Protein AF-A0A7C3F7Q6-F1 (afdb_monomer_lite)

Radius of gyration: 16.51 Å; chains: 1; bounding box: 22×20×54 Å

Secondary structure (DSSP, 8-state):
--HHHHHHHHHHHTSGGGTT--S-----SSSTTT------PPP---

pLDDT: mean 88.66, std 14.04, range [59.34, 98.5]

Structure (mmCIF, N/CA/C/O backbone):
data_AF-A0A7C3F7Q6-F1
#
_entry.id   AF-A0A7C3F7Q6-F1
#
loop_
_atom_site.group_PDB
_atom_site.id
_atom_site.type_symbol
_atom_site.label_atom_id
_atom_site.label_alt_id
_atom_site.label_comp_id
_atom_site.label_asym_id
_atom_site.label_entity_id
_atom_site.label_seq_id
_atom_site.pdbx_PDB_ins_code
_atom_site.Cartn_x
_atom_site.Cartn_y
_atom_site.Cartn_z
_atom_site.occupancy
_atom_site.B_iso_or_equiv
_atom_site.auth_seq_id
_atom_site.auth_comp_id
_atom_site.auth_asym_id
_atom_site.auth_atom_id
_atom_site.pdbx_PDB_model_num
ATOM 1 N N . GLY A 1 1 ? 10.408 -2.800 -9.955 1.00 85.88 1 GLY A N 1
ATOM 2 C CA . GLY A 1 1 ? 9.472 -3.933 -10.121 1.00 85.88 1 GLY A CA 1
ATOM 3 C C . GLY A 1 1 ? 9.791 -5.078 -9.182 1.00 85.88 1 GLY A C 1
ATOM 4 O O . GLY A 1 1 ? 9.856 -6.221 -9.623 1.00 85.88 1 GLY A O 1
ATOM 5 N N . LYS A 1 2 ? 10.016 -4.783 -7.902 1.00 98.00 2 LYS A N 1
ATOM 6 C CA . LYS A 1 2 ? 10.177 -5.793 -6.853 1.00 98.00 2 LYS A CA 1
ATOM 7 C C . LYS A 1 2 ? 8.884 -5.865 -6.029 1.00 98.00 2 LYS A C 1
ATOM 9 O O . LYS A 1 2 ? 8.200 -4.847 -5.930 1.00 98.00 2 LYS A O 1
ATOM 14 N N . PRO A 1 3 ? 8.544 -7.009 -5.413 1.00 97.94 3 PRO A N 1
ATOM 15 C CA . PRO A 1 3 ? 7.311 -7.138 -4.630 1.00 97.94 3 PRO A CA 1
ATOM 16 C C . PRO A 1 3 ? 7.173 -6.108 -3.500 1.00 97.94 3 PRO A C 1
ATOM 18 O O . PRO A 1 3 ? 6.065 -5.672 -3.191 1.00 97.94 3 PRO A O 1
ATOM 21 N N . GLU A 1 4 ? 8.291 -5.686 -2.907 1.00 98.50 4 GLU A N 1
ATOM 22 C CA . GLU A 1 4 ? 8.306 -4.754 -1.778 1.00 98.50 4 GLU A CA 1
ATOM 23 C C . GLU A 1 4 ? 7.736 -3.379 -2.150 1.00 98.50 4 GLU A C 1
ATOM 25 O O . GLU A 1 4 ? 7.135 -2.720 -1.308 1.00 98.50 4 GLU A O 1
ATOM 30 N N . GLU A 1 5 ? 7.863 -2.960 -3.411 1.00 98.06 5 GLU A N 1
ATOM 31 C CA . GLU A 1 5 ? 7.344 -1.672 -3.889 1.00 98.06 5 GLU A CA 1
ATOM 32 C C . GLU A 1 5 ? 5.814 -1.602 -3.749 1.00 98.06 5 GLU A C 1
ATOM 34 O O . GLU A 1 5 ? 5.277 -0.597 -3.284 1.00 98.06 5 GLU A O 1
ATOM 39 N N . VAL A 1 6 ? 5.112 -2.696 -4.069 1.00 97.88 6 VAL A N 1
ATOM 40 C CA . VAL A 1 6 ? 3.656 -2.805 -3.879 1.00 97.88 6 VAL A CA 1
ATOM 41 C C . VAL A 1 6 ? 3.316 -2.973 -2.398 1.00 97.88 6 VAL A C 1
ATOM 43 O O . VAL A 1 6 ? 2.359 -2.371 -1.913 1.00 97.88 6 VAL A O 1
ATOM 46 N N . ALA A 1 7 ? 4.107 -3.758 -1.658 1.00 98.44 7 ALA A N 1
ATOM 47 C CA . ALA A 1 7 ? 3.871 -4.005 -0.237 1.00 98.44 7 ALA A CA 1
ATOM 48 C C . ALA A 1 7 ? 3.932 -2.716 0.597 1.00 98.44 7 ALA A C 1
ATOM 50 O O . ALA A 1 7 ? 3.087 -2.518 1.467 1.00 98.44 7 ALA A O 1
ATOM 51 N N . TYR A 1 8 ? 4.874 -1.813 0.312 1.00 98.50 8 TYR A N 1
ATOM 52 C CA . TYR A 1 8 ? 4.952 -0.522 0.999 1.00 98.50 8 TYR A CA 1
ATOM 53 C C . TYR A 1 8 ? 3.772 0.397 0.671 1.00 98.50 8 TYR A C 1
ATOM 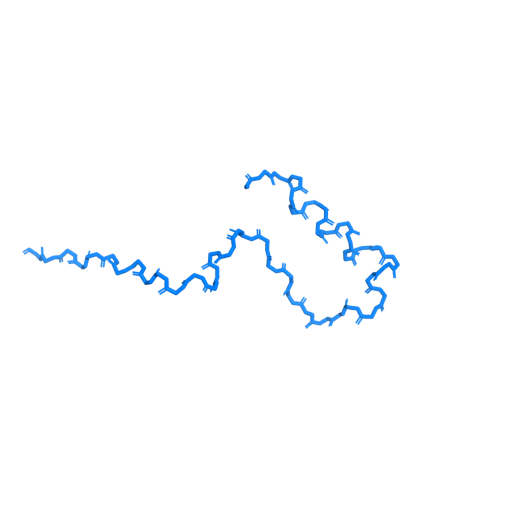55 O O . TYR A 1 8 ? 3.263 1.063 1.570 1.00 98.50 8 TYR A O 1
ATOM 63 N N . ALA A 1 9 ? 3.296 0.412 -0.578 1.00 98.12 9 ALA A N 1
ATOM 64 C CA . ALA A 1 9 ? 2.106 1.179 -0.947 1.00 98.12 9 ALA A CA 1
ATOM 65 C C . ALA A 1 9 ? 0.845 0.647 -0.246 1.00 98.12 9 ALA A C 1
ATOM 67 O O . ALA A 1 9 ? 0.046 1.425 0.274 1.00 98.12 9 ALA A O 1
ATOM 68 N N . ALA A 1 10 ? 0.699 -0.678 -0.168 1.00 98.25 10 ALA A N 1
ATOM 69 C CA . ALA A 1 10 ? -0.377 -1.314 0.585 1.00 98.25 10 ALA A CA 1
ATOM 70 C C . ALA A 1 10 ? -0.269 -1.024 2.090 1.00 98.25 10 ALA A C 1
ATOM 72 O O . ALA A 1 10 ? -1.278 -0.729 2.725 1.00 98.25 10 ALA A O 1
ATOM 73 N N . LEU A 1 11 ? 0.945 -1.060 2.651 1.00 98.38 11 LEU A N 1
ATOM 74 C CA . LEU A 1 11 ? 1.191 -0.726 4.052 1.00 98.38 11 LEU A CA 1
ATOM 75 C C . LEU A 1 11 ? 0.799 0.722 4.358 1.00 98.38 11 LEU A C 1
ATOM 77 O O . LEU A 1 11 ? 0.125 0.951 5.354 1.00 98.38 11 LEU A O 1
ATOM 81 N N . PHE A 1 12 ? 1.158 1.673 3.490 1.00 98.31 12 PHE A N 1
ATOM 82 C CA . PHE A 1 12 ? 0.715 3.062 3.615 1.00 98.31 12 PHE A CA 1
ATOM 83 C C . PHE A 1 12 ? -0.815 3.163 3.630 1.00 98.31 12 PHE A C 1
ATOM 85 O O . PHE A 1 12 ? -1.359 3.765 4.546 1.00 98.31 12 PHE A O 1
ATOM 92 N N . LEU A 1 13 ? -1.514 2.530 2.682 1.00 98.06 13 LEU A N 1
ATOM 93 C CA . LEU A 1 13 ? -2.984 2.571 2.620 1.00 98.06 13 LEU A CA 1
ATOM 94 C C . LEU A 1 13 ? -3.681 1.879 3.805 1.00 98.06 13 LEU A C 1
ATOM 96 O O . LEU A 1 13 ? -4.845 2.157 4.084 1.00 98.06 13 LEU A O 1
ATOM 100 N N . ALA A 1 14 ? -2.993 0.956 4.474 1.00 97.88 14 ALA A N 1
ATOM 101 C CA . ALA A 1 14 ? -3.479 0.277 5.671 1.00 97.88 14 ALA A CA 1
ATOM 102 C C . ALA A 1 14 ? -3.104 1.003 6.978 1.00 97.88 14 ALA A C 1
ATOM 104 O O . ALA A 1 14 ? -3.466 0.530 8.055 1.00 97.88 14 ALA A O 1
ATOM 105 N N . SER A 1 15 ? -2.356 2.104 6.895 1.00 98.50 15 SER A N 1
ATOM 106 C CA . SER A 1 15 ? -1.836 2.843 8.047 1.00 98.50 15 SER A CA 1
ATOM 107 C C . SER A 1 15 ? -2.694 4.064 8.396 1.00 98.50 15 SER A C 1
ATOM 109 O O . SER A 1 15 ? -3.553 4.493 7.626 1.00 98.50 15 SER A O 1
ATOM 111 N N . GLU A 1 16 ? -2.447 4.661 9.562 1.00 98.38 16 GLU A N 1
ATOM 112 C CA . GLU A 1 16 ? -3.144 5.882 9.996 1.00 98.38 16 GLU A CA 1
ATOM 113 C C . GLU A 1 16 ? -2.744 7.102 9.147 1.00 98.38 16 GLU A C 1
ATOM 115 O O . GLU A 1 16 ? -3.511 8.061 8.991 1.00 98.38 16 GLU A O 1
ATOM 120 N N . GLU A 1 17 ? -1.560 7.052 8.531 1.00 98.38 17 GLU A N 1
ATOM 121 C CA . GLU A 1 17 ? -1.036 8.069 7.625 1.00 98.38 17 GLU A CA 1
ATOM 122 C C . GLU A 1 17 ? -1.932 8.279 6.394 1.00 98.38 17 GLU A C 1
ATOM 124 O O . GLU A 1 17 ? -1.922 9.365 5.811 1.00 98.38 17 GLU A O 1
ATOM 129 N N . SER A 1 18 ? -2.754 7.291 6.025 1.00 98.38 18 SER A N 1
ATOM 130 C CA . SER A 1 18 ? -3.722 7.387 4.930 1.00 98.38 18 SER A CA 1
ATOM 131 C C . SER A 1 18 ? -5.167 7.599 5.394 1.00 98.38 18 SER A C 1
ATOM 133 O O . SER A 1 18 ? -6.086 7.382 4.609 1.00 98.38 18 SER A O 1
ATOM 135 N N . SER A 1 19 ? -5.406 8.056 6.630 1.00 98.44 19 SER A N 1
ATOM 136 C CA . SER A 1 19 ? -6.755 8.210 7.225 1.00 98.44 19 SER A CA 1
ATOM 137 C C . SER A 1 19 ? -7.773 9.008 6.391 1.00 98.44 19 SER A C 1
ATOM 139 O O . SER A 1 19 ? -8.978 8.847 6.571 1.00 98.44 19 SER A O 1
ATOM 141 N N . HIS A 1 20 ? -7.310 9.855 5.469 1.00 98.06 20 HIS A N 1
ATOM 142 C CA . HIS A 1 20 ? -8.154 10.655 4.572 1.00 98.06 20 HIS A CA 1
ATOM 143 C C . HIS A 1 20 ? -8.027 10.267 3.088 1.00 98.06 20 HIS A C 1
ATOM 145 O O . HIS A 1 20 ? -8.605 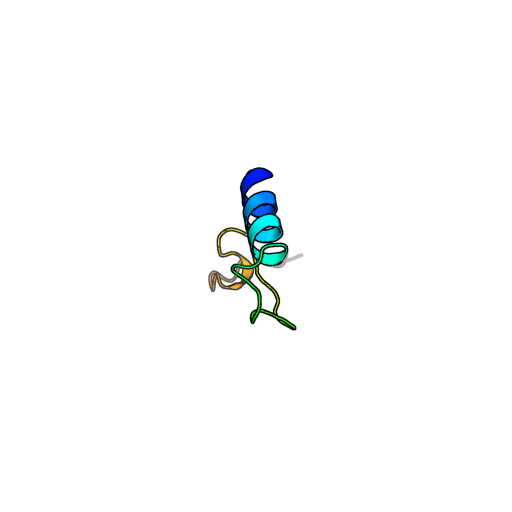10.926 2.224 1.00 98.06 20 HIS A O 1
ATOM 151 N N . VAL A 1 21 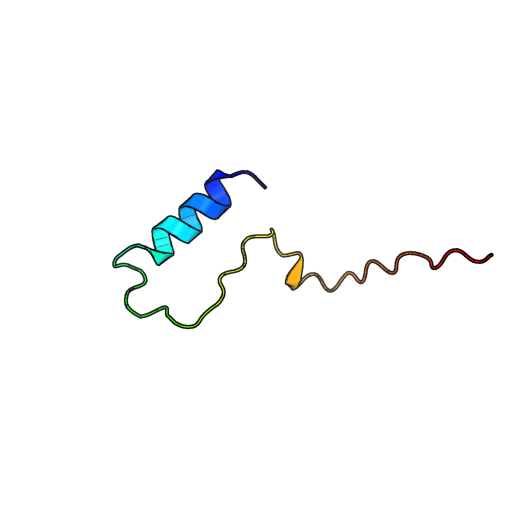? -7.285 9.206 2.768 1.00 97.81 21 VAL A N 1
ATOM 152 C CA . VAL A 1 21 ? -7.106 8.704 1.402 1.00 97.81 21 VAL A CA 1
ATOM 153 C C . VAL A 1 21 ? -8.037 7.512 1.204 1.00 97.81 21 VAL A C 1
ATOM 155 O O . VAL A 1 21 ? -7.743 6.392 1.602 1.00 97.81 21 VAL A O 1
ATOM 158 N N . THR A 1 22 ? -9.192 7.758 0.591 1.00 97.06 22 THR A N 1
ATOM 159 C CA . THR A 1 22 ? -10.211 6.735 0.319 1.00 97.06 22 THR A CA 1
ATOM 160 C C . THR A 1 22 ? -10.841 6.941 -1.056 1.00 97.06 22 THR A C 1
ATOM 162 O O . THR A 1 22 ? -10.792 8.040 -1.608 1.00 97.06 22 THR A O 1
ATOM 165 N N . GLY A 1 23 ? -11.403 5.877 -1.639 1.00 97.19 23 GLY A N 1
ATOM 166 C CA . GLY A 1 23 ? -12.031 5.917 -2.966 1.00 97.19 23 GLY A CA 1
ATOM 167 C C . GLY A 1 23 ? -11.062 6.218 -4.117 1.00 97.19 23 GLY A C 1
ATOM 168 O O . GLY A 1 23 ? -11.497 6.648 -5.182 1.00 97.19 23 GLY A O 1
ATOM 169 N N . HIS A 1 24 ? -9.760 6.019 -3.906 1.00 96.31 24 HIS A N 1
ATOM 170 C CA . HIS A 1 24 ? -8.709 6.328 -4.871 1.00 96.31 24 HIS A CA 1
ATOM 171 C C . HIS A 1 24 ? -7.944 5.067 -5.292 1.00 96.31 24 HIS A C 1
ATOM 173 O O . HIS A 1 24 ? -7.838 4.116 -4.520 1.00 96.31 24 HIS A O 1
ATOM 179 N N . THR A 1 25 ? -7.382 5.075 -6.503 1.00 96.62 25 THR A N 1
ATOM 180 C CA . THR A 1 25 ? -6.489 4.014 -6.994 1.00 96.62 25 THR A CA 1
ATOM 181 C C . THR A 1 25 ? -5.051 4.513 -6.941 1.00 96.62 25 THR A C 1
ATOM 183 O O . THR A 1 25 ? -4.718 5.481 -7.615 1.00 96.62 25 THR A O 1
ATOM 186 N N . LEU A 1 26 ? -4.200 3.861 -6.147 1.00 96.81 26 LEU A N 1
ATOM 187 C CA . LEU A 1 26 ? -2.766 4.149 -6.093 1.00 96.81 26 LEU A CA 1
ATOM 188 C C . LEU A 1 26 ? -2.009 3.176 -7.006 1.00 96.81 26 LEU A C 1
ATOM 190 O O . LEU A 1 26 ? -1.874 1.996 -6.687 1.00 96.81 26 LEU A O 1
ATOM 194 N N . VAL A 1 27 ? -1.529 3.678 -8.141 1.00 96.88 27 VAL A N 1
ATOM 195 C CA . VAL A 1 27 ? -0.848 2.884 -9.172 1.00 96.88 27 VAL A CA 1
ATOM 196 C C . VAL A 1 27 ? 0.639 2.754 -8.843 1.00 96.88 27 VAL A C 1
ATOM 198 O O . VAL A 1 27 ? 1.315 3.749 -8.584 1.00 96.88 27 VAL A O 1
ATOM 201 N N . VAL A 1 28 ? 1.156 1.522 -8.863 1.00 97.06 28 VAL A N 1
ATOM 202 C CA . VAL A 1 28 ? 2.564 1.200 -8.571 1.00 97.06 28 VAL A CA 1
ATOM 203 C C . VAL A 1 28 ? 3.135 0.331 -9.691 1.00 97.06 28 VAL A C 1
ATOM 205 O O . VAL A 1 28 ? 3.351 -0.868 -9.531 1.00 97.06 28 VAL A O 1
ATOM 208 N N . ASP A 1 29 ? 3.342 0.928 -10.860 1.00 94.69 29 ASP A N 1
ATOM 209 C CA . ASP A 1 29 ? 3.772 0.224 -12.076 1.00 94.69 29 ASP A CA 1
ATOM 210 C C . ASP A 1 29 ? 5.064 0.790 -12.694 1.00 94.69 29 ASP A C 1
ATOM 212 O O . ASP A 1 29 ? 5.524 0.313 -13.727 1.00 94.69 29 ASP A O 1
ATOM 216 N N . GLY A 1 30 ? 5.678 1.791 -12.056 1.00 93.75 30 GLY A N 1
ATOM 217 C CA . GLY A 1 30 ? 6.849 2.485 -12.595 1.00 93.75 30 GLY A CA 1
ATOM 218 C C . GLY A 1 30 ? 6.523 3.550 -13.648 1.00 93.75 30 GLY A C 1
ATOM 219 O O . GLY A 1 30 ? 7.429 3.969 -14.363 1.00 93.75 30 GLY A O 1
ATOM 220 N N . GLY A 1 31 ? 5.268 4.001 -13.733 1.00 92.75 31 GLY A N 1
ATOM 221 C CA . GLY A 1 31 ? 4.821 5.060 -14.638 1.00 92.75 31 GLY A CA 1
ATOM 222 C C . GLY A 1 31 ? 4.288 4.555 -15.978 1.00 92.75 31 GLY A C 1
ATOM 223 O O . GLY A 1 31 ? 4.132 5.361 -16.887 1.00 92.75 31 GLY A O 1
ATOM 224 N N . ILE A 1 32 ? 4.007 3.255 -16.110 1.00 91.50 32 ILE A N 1
ATOM 225 C CA . ILE A 1 32 ? 3.535 2.644 -17.364 1.00 91.50 32 ILE A CA 1
ATOM 226 C C . ILE A 1 32 ? 2.155 3.190 -17.749 1.00 91.50 32 ILE A C 1
ATOM 228 O O . ILE A 1 32 ? 1.917 3.471 -18.920 1.00 91.50 32 ILE A O 1
ATOM 232 N N . GLU A 1 33 ? 1.263 3.393 -16.782 1.00 91.81 33 GLU A N 1
ATOM 233 C CA . GLU A 1 33 ? -0.085 3.917 -17.020 1.00 91.81 33 GLU A CA 1
ATOM 234 C C . GLU A 1 33 ? -0.090 5.334 -17.613 1.00 91.81 33 GLU A C 1
ATOM 236 O O . GLU A 1 33 ? -0.970 5.675 -18.402 1.00 91.81 33 GLU A O 1
ATOM 241 N N . VAL A 1 34 ? 0.903 6.154 -17.263 1.00 89.88 34 VAL A N 1
ATOM 242 C CA . VAL A 1 34 ? 1.019 7.550 -17.720 1.00 89.88 34 VAL A CA 1
ATOM 243 C C . VAL A 1 34 ? 2.081 7.741 -18.800 1.00 89.88 34 VAL A C 1
ATOM 245 O O . VAL A 1 34 ? 2.260 8.859 -19.294 1.00 89.88 34 VAL A O 1
ATOM 248 N N . ASP A 1 35 ? 2.796 6.678 -19.170 1.00 87.69 35 ASP A N 1
ATOM 249 C CA . ASP A 1 35 ? 3.769 6.734 -20.247 1.00 87.69 35 ASP A CA 1
ATOM 250 C C . ASP A 1 35 ? 3.039 6.966 -21.577 1.00 87.69 35 ASP A C 1
ATOM 252 O O . ASP A 1 35 ? 2.322 6.118 -22.106 1.00 87.69 35 ASP A O 1
ATOM 256 N N . ASN A 1 36 ? 3.231 8.164 -22.130 1.00 71.56 36 ASN A N 1
ATOM 257 C CA . ASN A 1 36 ? 2.671 8.569 -23.416 1.00 71.56 36 ASN A CA 1
ATOM 258 C C . ASN A 1 36 ? 3.459 8.003 -24.602 1.00 71.56 36 ASN A C 1
ATOM 260 O O . ASN A 1 36 ? 3.127 8.306 -25.756 1.00 71.56 36 ASN A O 1
ATOM 264 N N . HIS A 1 37 ? 4.497 7.196 -24.359 1.00 66.56 37 HIS A N 1
ATOM 265 C CA . HIS A 1 37 ? 5.093 6.384 -25.400 1.00 66.56 37 HIS A CA 1
ATOM 266 C C . HIS A 1 37 ? 4.069 5.333 -25.834 1.00 66.56 37 HIS A C 1
ATOM 268 O O . HIS A 1 37 ? 4.011 4.216 -25.325 1.00 66.56 37 HIS A O 1
ATOM 274 N N . GLN A 1 38 ? 3.222 5.712 -26.795 1.00 62.56 38 GLN A N 1
ATOM 275 C CA . GLN A 1 38 ? 2.402 4.776 -27.541 1.00 62.56 38 GLN A CA 1
ATOM 276 C C . GLN A 1 38 ? 3.359 3.716 -28.084 1.00 62.56 38 GLN A C 1
ATOM 278 O O . GLN A 1 38 ? 4.047 3.946 -29.081 1.00 62.56 38 GLN A O 1
ATOM 283 N N . VAL A 1 39 ? 3.403 2.542 -27.451 1.00 59.81 39 VAL A N 1
ATOM 284 C CA . VAL A 1 39 ? 3.884 1.336 -28.110 1.00 59.81 39 VAL A CA 1
ATOM 285 C C . VAL A 1 39 ? 2.854 1.062 -29.198 1.00 59.81 39 VAL A C 1
ATOM 287 O O . VAL A 1 39 ? 1.943 0.250 -29.036 1.00 59.81 39 VAL A O 1
ATOM 290 N N . ILE A 1 40 ? 2.967 1.792 -30.309 1.00 62.28 40 ILE A N 1
ATOM 291 C CA . ILE A 1 40 ? 2.413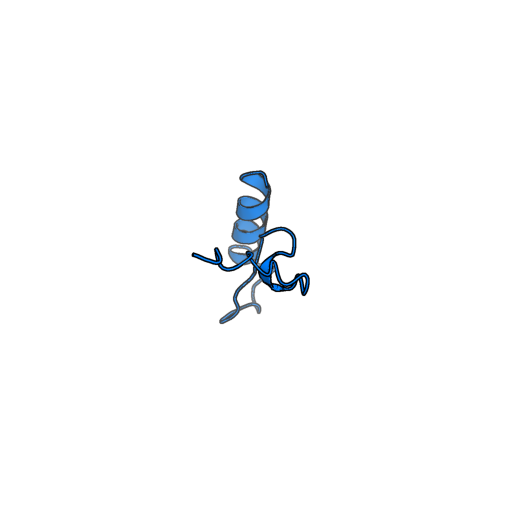 1.397 -31.588 1.00 62.28 40 ILE A CA 1
ATOM 292 C C . ILE A 1 40 ? 3.060 0.053 -31.894 1.00 62.28 40 ILE A C 1
ATOM 294 O O . ILE A 1 40 ? 4.135 -0.037 -32.480 1.00 62.28 40 ILE A O 1
ATOM 298 N N . LYS A 1 41 ? 2.436 -1.029 -31.424 1.00 59.34 41 LYS A N 1
ATOM 299 C CA . LYS A 1 41 ? 2.767 -2.361 -31.910 1.00 59.34 41 LYS A CA 1
ATOM 300 C C . LYS A 1 41 ? 2.560 -2.274 -33.420 1.00 59.34 41 LYS A C 1
ATOM 302 O O . LYS A 1 41 ? 1.448 -1.919 -33.824 1.00 59.34 41 LYS A O 1
ATOM 307 N N . PRO A 1 42 ? 3.586 -2.528 -34.250 1.00 63.22 42 PRO A N 1
ATOM 308 C CA . PRO A 1 42 ? 3.372 -2.602 -35.680 1.00 63.22 42 PRO A CA 1
ATOM 309 C C . PRO A 1 42 ? 2.252 -3.614 -35.890 1.00 63.22 42 PRO A C 1
ATOM 311 O O . PRO A 1 42 ? 2.370 -4.766 -35.467 1.00 63.22 42 PRO A O 1
ATOM 314 N N . VAL A 1 43 ? 1.133 -3.174 -36.465 1.00 71.56 43 VAL A N 1
ATOM 315 C CA . VAL A 1 43 ? 0.138 -4.115 -36.970 1.00 71.56 43 VAL A CA 1
ATOM 316 C C . VAL A 1 43 ? 0.891 -4.961 -37.996 1.00 71.56 43 VAL A C 1
ATOM 318 O O . VAL A 1 43 ? 1.496 -4.371 -38.896 1.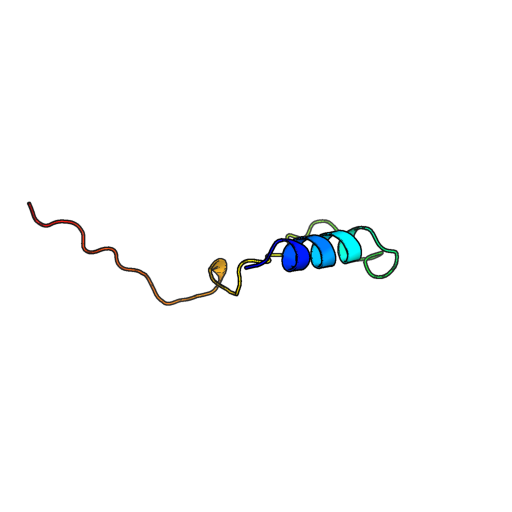00 71.56 43 VAL A O 1
ATOM 321 N N . PRO A 1 44 ? 0.928 -6.299 -37.870 1.00 65.19 44 PRO A N 1
ATOM 322 C CA . PRO A 1 44 ? 1.541 -7.121 -38.895 1.00 65.19 44 PRO A CA 1
ATOM 323 C C . PRO A 1 44 ? 0.804 -6.834 -40.204 1.00 65.19 44 PRO A C 1
ATOM 325 O O . PRO A 1 44 ? -0.391 -7.115 -40.326 1.00 65.19 44 PRO A O 1
ATOM 328 N N . LEU A 1 45 ? 1.497 -6.219 -41.164 1.00 64.94 45 LEU A N 1
ATOM 329 C CA . LEU A 1 45 ? 1.053 -6.249 -42.549 1.00 64.94 45 LEU A CA 1
ATOM 330 C C . LEU A 1 45 ? 1.094 -7.724 -42.952 1.00 64.94 45 LEU A C 1
ATOM 332 O O . LEU A 1 45 ? 2.108 -8.384 -42.723 1.00 64.94 45 LEU A O 1
ATOM 336 N N . LYS A 1 46 ? -0.043 -8.237 -43.433 1.00 61.00 46 LYS A N 1
ATOM 337 C CA . LYS A 1 46 ? -0.139 -9.588 -43.997 1.00 61.00 46 LYS A CA 1
ATOM 338 C C . LYS A 1 46 ? 1.003 -9.869 -44.968 1.00 61.00 46 LYS A C 1
ATOM 340 O O . LYS A 1 46 ? 1.339 -8.939 -45.736 1.00 61.00 46 LYS A O 1
#

Foldseek 3Di:
DDPVQVVVVVVCCVDVVCVPPPPDDDDRDPCPVVPPPPPPPPPPDD

Sequence (46 aa):
GKPEEVAYAALFLASEESSHVTGHTLVVDGGIEVDNHQVIKPV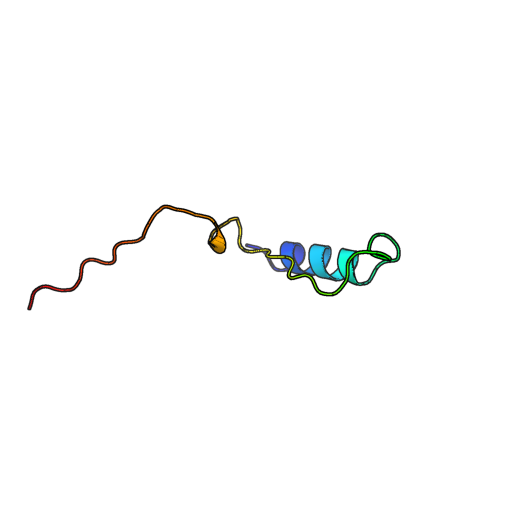PLK